Protein AF-A0A2N1R8Q4-F1 (afdb_monomer_lite)

Structure (mmCIF, N/CA/C/O backbone):
data_AF-A0A2N1R8Q4-F1
#
_entry.id   AF-A0A2N1R8Q4-F1
#
loop_
_atom_site.group_PDB
_atom_site.id
_atom_site.type_symbol
_atom_site.label_atom_id
_atom_site.label_alt_id
_atom_site.label_comp_id
_atom_site.label_asym_id
_atom_site.label_entity_id
_atom_site.label_seq_id
_atom_site.pdbx_PDB_ins_code
_atom_site.Cartn_x
_atom_site.Cartn_y
_atom_site.Cartn_z
_atom_site.occupancy
_atom_site.B_iso_or_equiv
_atom_site.auth_seq_id
_atom_site.auth_comp_id
_atom_site.auth_asym_id
_atom_site.auth_atom_id
_atom_site.pdbx_PDB_model_num
ATOM 1 N N . MET A 1 1 ? -35.948 4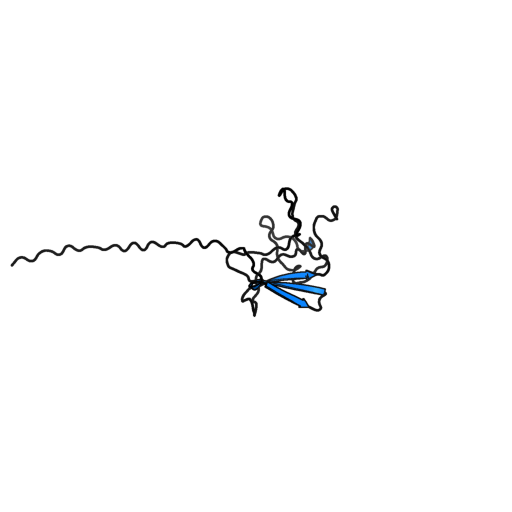3.771 65.733 1.00 44.59 1 MET A N 1
ATOM 2 C CA . MET A 1 1 ? -35.828 42.876 64.559 1.00 44.59 1 MET A CA 1
ATOM 3 C C . MET A 1 1 ? -35.001 43.575 63.488 1.00 44.59 1 MET A C 1
ATOM 5 O O . MET A 1 1 ? -35.420 44.617 63.006 1.00 44.59 1 MET A O 1
ATOM 9 N N . LYS A 1 2 ? -33.808 43.059 63.169 1.00 44.28 2 LYS A N 1
ATOM 10 C CA . LYS A 1 2 ? -32.929 43.550 62.093 1.00 44.28 2 LYS A CA 1
ATOM 11 C C . LYS A 1 2 ? -32.343 42.304 61.420 1.00 44.28 2 LYS A C 1
ATOM 13 O O . LYS A 1 2 ? -31.588 41.579 62.058 1.00 44.28 2 LYS A O 1
ATOM 18 N N . ALA A 1 3 ? -32.789 41.998 60.205 1.00 50.50 3 ALA A N 1
ATOM 19 C CA . ALA A 1 3 ? -32.320 40.841 59.443 1.00 50.50 3 ALA A CA 1
ATOM 20 C C . ALA A 1 3 ? -30.918 41.118 58.862 1.00 50.50 3 ALA A C 1
ATOM 22 O O . ALA A 1 3 ? -30.664 42.255 58.446 1.00 50.50 3 ALA A O 1
ATOM 23 N N . PRO A 1 4 ? -30.004 40.132 58.813 1.00 56.91 4 PRO A N 1
ATOM 24 C CA . PRO A 1 4 ? -28.724 40.307 58.145 1.00 56.91 4 PRO A CA 1
ATOM 25 C C . PRO A 1 4 ? -28.920 40.241 56.625 1.00 56.91 4 PRO A C 1
ATOM 27 O O . PRO A 1 4 ? -29.651 39.399 56.105 1.00 56.91 4 PRO A O 1
ATOM 30 N N . ARG A 1 5 ? -28.267 41.161 55.911 1.00 53.28 5 ARG A N 1
ATOM 31 C CA . ARG A 1 5 ? -28.190 41.156 54.448 1.00 53.28 5 ARG A CA 1
ATOM 32 C C . ARG A 1 5 ? -27.352 39.949 54.026 1.00 53.28 5 ARG A C 1
ATOM 34 O O . ARG A 1 5 ? -26.190 39.849 54.410 1.00 53.28 5 ARG A O 1
ATOM 41 N N . GLY A 1 6 ? -27.978 39.030 53.293 1.00 46.84 6 GLY A N 1
ATOM 42 C CA . GLY A 1 6 ? -27.343 37.831 52.761 1.00 46.84 6 GLY A CA 1
ATOM 43 C C . GLY A 1 6 ? -26.179 38.192 51.845 1.00 46.84 6 GLY A C 1
ATOM 44 O O . GLY A 1 6 ? -26.326 38.998 50.930 1.00 46.84 6 GLY A O 1
ATOM 45 N N . SER A 1 7 ? -25.021 37.607 52.133 1.00 51.50 7 SER A N 1
ATOM 46 C CA . SER A 1 7 ? -23.846 37.648 51.273 1.00 51.50 7 SER A CA 1
ATOM 47 C C . SER A 1 7 ? -24.084 36.686 50.110 1.00 51.50 7 SER A C 1
ATOM 49 O O . SER A 1 7 ? -24.149 35.472 50.311 1.00 51.50 7 SER A O 1
ATOM 51 N N . THR A 1 8 ? -24.288 37.215 48.907 1.00 50.53 8 THR A N 1
ATOM 52 C CA . THR A 1 8 ? -24.435 36.407 47.694 1.00 50.53 8 THR A CA 1
ATOM 53 C C . THR A 1 8 ? -23.060 35.867 47.306 1.00 50.53 8 THR A C 1
ATOM 55 O O . THR A 1 8 ? -22.250 36.574 46.713 1.00 50.53 8 THR A O 1
ATOM 58 N N . ILE A 1 9 ? -22.772 34.618 47.669 1.00 54.50 9 ILE A N 1
ATOM 59 C CA . ILE A 1 9 ? -21.589 33.898 47.188 1.00 54.50 9 ILE A CA 1
ATOM 60 C C . ILE A 1 9 ? -21.858 33.500 45.733 1.00 54.50 9 ILE A C 1
ATOM 62 O O . ILE A 1 9 ? -22.711 32.658 45.461 1.00 54.50 9 ILE A O 1
ATOM 66 N N . VAL A 1 10 ? -21.144 34.119 44.792 1.00 51.62 10 VAL A N 1
ATOM 67 C CA . VAL A 1 10 ? -21.104 33.687 43.389 1.00 51.62 10 VAL A CA 1
ATOM 68 C C . VAL A 1 10 ? -20.089 32.550 43.290 1.00 51.62 10 VAL A C 1
ATOM 70 O O . VAL A 1 10 ? -18.885 32.776 43.378 1.00 51.62 10 VAL A O 1
ATOM 73 N N . LEU A 1 11 ? -20.575 31.317 43.142 1.00 48.19 11 LEU A N 1
ATOM 74 C CA . LEU A 1 11 ? -19.737 30.151 42.875 1.00 48.19 11 LEU A CA 1
ATOM 75 C C . LEU A 1 11 ? -19.469 30.081 41.365 1.00 48.19 11 LEU A C 1
ATOM 77 O O . LEU A 1 11 ? -20.325 29.657 40.592 1.00 48.19 11 LEU A O 1
ATOM 81 N N . ALA A 1 12 ? -18.292 30.534 40.936 1.00 55.44 12 ALA A N 1
ATOM 82 C CA . ALA A 1 12 ? -17.835 30.364 39.562 1.00 55.44 12 ALA A CA 1
ATOM 83 C C . ALA A 1 12 ? -17.326 28.923 39.372 1.00 55.44 12 ALA A C 1
ATOM 85 O O . ALA A 1 12 ? -16.267 28.560 39.883 1.00 55.44 12 ALA A O 1
ATOM 86 N N . LEU A 1 13 ? -18.086 28.093 38.653 1.00 54.81 13 LEU A N 1
ATOM 87 C CA . LEU A 1 13 ? -17.626 26.784 38.186 1.00 54.81 13 LEU A CA 1
ATOM 88 C C . LEU A 1 13 ? -16.642 26.985 37.022 1.00 54.81 13 LEU A C 1
ATOM 90 O O . LEU A 1 13 ? -17.049 27.218 35.886 1.00 54.81 13 LEU A O 1
ATOM 94 N N . LEU A 1 14 ? -15.342 26.884 37.306 1.00 55.75 14 LEU A N 1
ATOM 95 C CA . LEU A 1 14 ? -14.328 26.646 36.279 1.00 55.75 14 LEU A CA 1
ATOM 96 C C . LEU A 1 14 ? -14.451 25.193 35.804 1.00 55.75 14 LEU A C 1
ATOM 98 O O . LEU A 1 14 ? -14.015 24.266 36.484 1.00 55.75 14 LEU A O 1
ATOM 102 N N . VAL A 1 15 ? -15.050 24.990 34.631 1.00 60.19 15 VAL A N 1
ATOM 103 C CA . VAL A 1 15 ? -14.966 23.716 33.911 1.00 60.19 15 VAL A CA 1
ATOM 104 C C . VAL A 1 15 ? -13.643 23.713 33.152 1.00 60.19 15 VAL A C 1
ATOM 106 O O . VAL A 1 15 ? -13.523 24.289 32.073 1.00 60.19 15 VAL A O 1
ATOM 109 N N . SER A 1 16 ? -12.625 23.093 33.740 1.00 62.62 16 SER A N 1
ATOM 110 C CA . SER A 1 16 ? -11.360 22.817 33.062 1.00 62.62 16 SER A CA 1
ATOM 111 C C . SER A 1 16 ? -11.596 21.719 32.023 1.00 62.62 16 SER A C 1
ATOM 113 O O . SER A 1 16 ? -11.703 20.544 32.373 1.00 62.62 16 SER A O 1
ATOM 115 N N . ALA A 1 17 ? -11.702 22.086 30.746 1.00 61.25 17 ALA A N 1
ATOM 116 C CA . ALA A 1 17 ? -11.683 21.120 29.654 1.00 61.25 17 ALA A CA 1
ATOM 117 C C . ALA A 1 17 ? -10.269 20.530 29.551 1.00 61.25 17 ALA A C 1
ATOM 119 O O . ALA A 1 17 ? -9.371 21.122 28.955 1.00 61.25 17 ALA A O 1
ATOM 120 N N . VAL A 1 18 ? -10.055 19.377 30.183 1.00 63.72 18 VAL A N 1
ATOM 121 C CA . VAL A 1 18 ? -8.838 18.590 29.986 1.00 63.72 18 VAL A CA 1
ATOM 122 C C . VAL A 1 18 ? -8.966 17.927 28.619 1.00 63.72 18 VAL A C 1
ATOM 124 O O . VAL A 1 18 ? -9.689 16.944 28.462 1.00 63.72 18 VAL A O 1
ATOM 127 N N . ALA A 1 19 ? -8.311 18.500 27.611 1.00 60.97 19 ALA A N 1
ATOM 128 C CA . ALA A 1 19 ? -8.120 17.822 26.340 1.00 60.97 19 ALA A CA 1
ATOM 129 C C . ALA A 1 19 ? -7.186 16.633 26.591 1.00 60.97 19 ALA A C 1
ATOM 131 O O . ALA A 1 19 ? -5.999 16.805 26.869 1.00 60.97 19 ALA A O 1
ATOM 132 N N . TRP A 1 20 ? -7.738 15.423 26.549 1.00 66.31 20 TRP A N 1
ATOM 133 C CA . TRP A 1 20 ? -6.937 14.209 26.537 1.00 66.31 20 TRP A CA 1
ATOM 134 C C . TRP A 1 20 ? -6.218 14.161 25.194 1.00 66.31 20 TRP A C 1
ATOM 136 O O . TRP A 1 20 ? -6.846 13.957 24.157 1.00 66.31 20 TRP A O 1
ATOM 146 N N . VAL A 1 21 ? -4.905 14.385 25.208 1.00 59.75 21 VAL A N 1
ATOM 147 C CA . VAL A 1 21 ? -4.049 14.065 24.066 1.00 59.75 21 VAL A CA 1
ATOM 148 C C . VAL A 1 21 ? -3.971 12.546 24.020 1.00 59.75 21 VAL A C 1
ATOM 150 O O . VAL A 1 21 ? -3.165 11.927 24.712 1.00 59.75 21 VAL A O 1
ATOM 153 N N . VAL A 1 22 ? -4.887 11.936 23.274 1.00 62.03 22 VAL A N 1
ATOM 154 C CA . VAL A 1 22 ? -4.787 10.522 22.932 1.00 62.03 22 VAL A CA 1
ATOM 155 C C . VAL A 1 22 ? -3.661 10.438 21.909 1.00 62.03 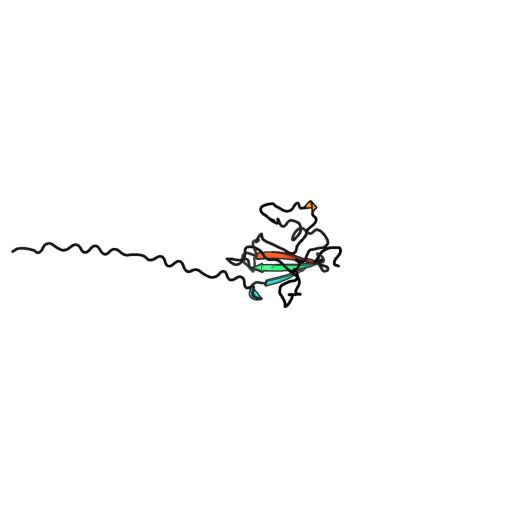22 VAL A C 1
ATOM 157 O O . VAL A 1 22 ? -3.738 11.081 20.865 1.00 62.03 22 VAL A O 1
ATOM 160 N N . ALA A 1 23 ? -2.577 9.739 22.239 1.00 63.12 23 ALA A N 1
ATOM 161 C CA . ALA A 1 23 ? -1.543 9.458 21.254 1.00 63.12 23 ALA A CA 1
ATOM 162 C C . ALA A 1 23 ? -2.170 8.628 20.127 1.00 63.12 23 ALA A C 1
ATOM 164 O O . ALA A 1 23 ? -2.864 7.649 20.412 1.00 63.12 23 ALA A O 1
ATOM 165 N N . ASP A 1 24 ? -1.946 9.034 18.877 1.00 66.94 24 ASP A N 1
ATOM 166 C CA . ASP A 1 24 ? -2.445 8.296 17.723 1.00 66.94 24 ASP A CA 1
ATOM 167 C C . ASP A 1 24 ? -1.827 6.893 17.709 1.00 66.94 24 ASP A C 1
ATOM 169 O O . ASP A 1 24 ? -0.604 6.721 17.704 1.00 66.94 24 ASP A O 1
ATOM 173 N N . ASP A 1 25 ? -2.688 5.876 17.739 1.00 80.69 25 ASP A N 1
ATOM 174 C CA . ASP A 1 25 ? -2.279 4.478 17.682 1.00 80.69 25 ASP A CA 1
ATOM 175 C C . ASP A 1 25 ? -1.924 4.104 16.237 1.00 80.69 25 ASP A C 1
ATOM 177 O O . ASP A 1 25 ? -2.744 3.580 15.478 1.00 80.69 25 ASP A O 1
ATOM 181 N N . LEU A 1 26 ? -0.678 4.405 15.862 1.00 88.75 26 LEU A N 1
ATOM 182 C CA . LEU A 1 26 ? -0.096 4.070 14.559 1.00 88.75 26 LEU A CA 1
ATOM 183 C C . LEU A 1 26 ? 0.317 2.594 14.442 1.00 88.75 26 LEU A C 1
ATOM 185 O O . LEU A 1 26 ? 0.797 2.175 13.388 1.00 88.75 26 LEU A O 1
ATOM 189 N N . ALA A 1 27 ? 0.181 1.795 15.506 1.00 91.38 27 ALA A N 1
ATOM 190 C CA . ALA A 1 27 ? 0.480 0.373 15.430 1.00 91.38 27 ALA A CA 1
ATOM 191 C C . ALA A 1 27 ? -0.629 -0.345 14.656 1.00 91.38 27 ALA A C 1
ATOM 193 O O . ALA A 1 27 ? -1.801 -0.036 14.818 1.00 91.38 27 ALA A O 1
ATOM 194 N N . VAL A 1 28 ? -0.291 -1.340 13.842 1.00 92.94 28 VAL A N 1
ATOM 195 C CA . VAL A 1 28 ? -1.283 -2.175 13.151 1.00 92.94 28 VAL A CA 1
ATOM 196 C C . VAL A 1 28 ? -1.207 -3.576 13.743 1.00 92.94 28 VAL A C 1
ATOM 198 O O . VAL A 1 28 ? -0.163 -4.225 13.666 1.00 92.94 28 VAL A O 1
ATOM 201 N N . ALA A 1 29 ? -2.286 -4.033 14.379 1.00 94.56 29 ALA A N 1
ATOM 202 C CA . ALA A 1 29 ? -2.354 -5.374 14.952 1.00 94.56 29 ALA A CA 1
ATOM 203 C C . ALA A 1 29 ? -2.852 -6.392 13.917 1.00 94.56 29 ALA A C 1
ATOM 205 O O . ALA A 1 29 ? -3.504 -6.039 12.940 1.00 94.56 29 ALA A O 1
ATOM 206 N N . ALA A 1 30 ? -2.636 -7.688 14.161 1.00 95.75 30 ALA A N 1
ATOM 207 C CA . ALA A 1 30 ? -3.158 -8.739 13.278 1.00 95.75 30 ALA A CA 1
ATOM 208 C C . ALA A 1 30 ? -4.697 -8.686 13.136 1.00 95.75 30 ALA A C 1
ATOM 210 O O . ALA A 1 30 ? -5.234 -9.009 12.084 1.00 95.75 30 ALA A O 1
ATOM 211 N N . THR A 1 31 ? -5.408 -8.231 14.172 1.00 96.81 31 THR A N 1
ATOM 212 C CA . THR A 1 31 ? -6.872 -8.037 14.176 1.00 96.81 31 THR A CA 1
ATOM 213 C C . THR A 1 31 ? -7.350 -6.835 13.355 1.00 96.81 31 THR A C 1
ATOM 215 O O . THR A 1 31 ? -8.556 -6.663 13.154 1.00 96.81 31 THR A O 1
ATOM 218 N N . ASP A 1 32 ? -6.424 -5.988 12.908 1.00 97.44 32 ASP A N 1
ATOM 219 C CA . ASP A 1 32 ? -6.691 -4.874 11.998 1.00 97.44 32 ASP A CA 1
ATOM 220 C C . ASP A 1 32 ? -6.516 -5.281 10.531 1.00 97.44 32 ASP A C 1
ATOM 222 O O . ASP A 1 32 ? -6.788 -4.474 9.646 1.00 97.44 32 ASP A O 1
ATOM 226 N N . LEU A 1 33 ? -6.073 -6.514 10.267 1.00 98.06 33 LEU A N 1
ATOM 227 C CA . LEU A 1 33 ? -5.748 -6.995 8.933 1.00 98.06 33 LEU A CA 1
ATOM 228 C C . LEU A 1 33 ? -6.761 -8.026 8.445 1.00 98.06 33 LEU A C 1
ATOM 230 O O . LEU A 1 33 ? -7.192 -8.915 9.182 1.00 98.06 33 LEU A O 1
ATOM 234 N N . ARG A 1 34 ? -7.071 -7.956 7.154 1.00 98.19 34 ARG A N 1
ATOM 235 C CA . ARG A 1 34 ? -7.745 -9.020 6.411 1.00 98.19 34 ARG A CA 1
ATOM 236 C C . ARG A 1 34 ? -7.033 -9.199 5.080 1.00 98.19 34 ARG A C 1
ATOM 238 O O . ARG A 1 34 ? -6.818 -8.233 4.360 1.00 98.19 34 ARG A O 1
ATOM 245 N N . ILE A 1 35 ? -6.651 -10.434 4.775 1.00 97.81 35 ILE A N 1
ATOM 246 C CA . ILE A 1 35 ? -5.970 -10.781 3.527 1.00 97.81 35 ILE A CA 1
ATOM 247 C C . ILE A 1 35 ? -6.865 -11.733 2.754 1.00 97.81 35 ILE A C 1
ATOM 249 O O . ILE A 1 35 ? -7.319 -12.739 3.296 1.00 97.81 35 ILE A O 1
ATOM 253 N N . GLU A 1 36 ? -7.093 -11.419 1.487 1.00 97.62 36 GLU A N 1
ATOM 254 C CA . GLU A 1 36 ? -7.842 -12.264 0.567 1.00 97.62 36 GLU A CA 1
ATOM 255 C C . GLU A 1 36 ? -6.984 -12.594 -0.641 1.00 97.62 36 GLU A C 1
ATOM 257 O O . GLU A 1 36 ? -6.420 -11.699 -1.264 1.00 97.62 36 GLU A O 1
ATOM 262 N N . GLN A 1 37 ? -6.914 -13.870 -1.000 1.00 96.50 37 GLN A N 1
ATOM 263 C CA . GLN A 1 37 ? -6.444 -14.262 -2.320 1.00 96.50 37 GLN A CA 1
ATOM 264 C C . GLN A 1 37 ? -7.637 -14.241 -3.270 1.00 96.50 37 GLN A C 1
ATOM 266 O O . GLN A 1 37 ? -8.678 -14.825 -2.962 1.00 96.50 37 GLN A O 1
ATOM 271 N N . ARG A 1 38 ? -7.488 -13.562 -4.404 1.00 93.06 38 ARG A N 1
ATOM 272 C CA . ARG A 1 38 ? -8.501 -13.519 -5.460 1.00 93.06 38 ARG A CA 1
ATOM 273 C C . ARG A 1 38 ? -7.897 -13.980 -6.783 1.00 93.06 38 ARG A C 1
ATOM 275 O O . ARG A 1 38 ? -6.684 -14.156 -6.913 1.00 93.06 38 ARG A O 1
ATOM 282 N N . ASP A 1 39 ? -8.764 -14.191 -7.763 1.00 92.50 39 ASP A N 1
ATOM 283 C CA . ASP A 1 39 ? -8.407 -14.796 -9.051 1.00 92.50 39 ASP A CA 1
ATOM 284 C C . ASP A 1 39 ? -7.721 -13.802 -10.014 1.00 92.50 39 ASP A C 1
ATOM 286 O O . ASP A 1 39 ? -7.428 -14.138 -11.160 1.00 92.50 39 ASP A O 1
ATOM 290 N N . ASP A 1 40 ? -7.439 -12.579 -9.558 1.00 93.19 40 ASP A N 1
ATOM 291 C CA . ASP A 1 40 ? -6.813 -11.487 -10.313 1.00 93.19 40 ASP A CA 1
ATOM 292 C C . ASP A 1 40 ? -5.285 -11.417 -10.149 1.00 93.19 40 ASP A C 1
ATOM 294 O O . ASP A 1 40 ? -4.634 -10.475 -10.603 1.00 93.19 40 ASP A O 1
ATOM 298 N N . GLY A 1 41 ? -4.689 -12.464 -9.574 1.00 93.25 41 GLY A N 1
ATOM 299 C CA . GLY A 1 41 ? -3.244 -12.663 -9.598 1.00 93.25 41 GLY A CA 1
ATOM 300 C C . GLY A 1 41 ? -2.490 -11.977 -8.459 1.00 93.25 41 GLY A C 1
ATOM 301 O O . GLY A 1 41 ? -1.372 -11.491 -8.658 1.00 93.25 41 GLY A O 1
ATOM 302 N N . GLY A 1 42 ? -3.071 -11.964 -7.262 1.00 96.00 42 GLY A N 1
ATOM 303 C CA . GLY A 1 42 ? -2.384 -11.489 -6.070 1.00 96.00 42 GLY A CA 1
ATOM 304 C C . GLY A 1 42 ? -3.195 -11.642 -4.791 1.00 96.00 42 GLY A C 1
ATOM 305 O O . GLY A 1 42 ? -4.118 -12.456 -4.690 1.00 96.00 42 GLY A O 1
ATOM 306 N N . TYR A 1 43 ? -2.823 -10.832 -3.805 1.00 97.94 43 TYR A N 1
ATOM 307 C CA . TYR A 1 43 ? -3.541 -1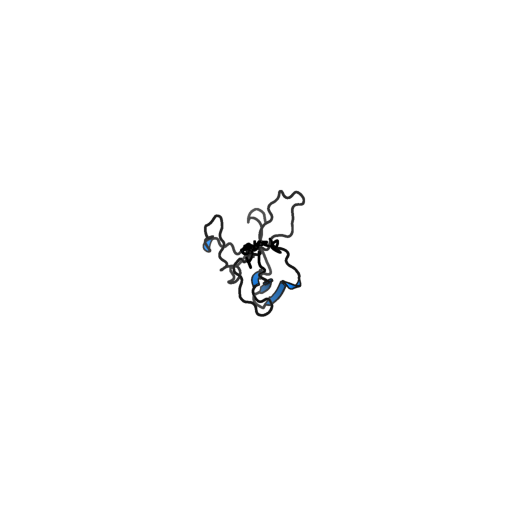0.690 -2.547 1.00 97.94 43 TYR A CA 1
ATOM 308 C C . TYR A 1 43 ? -4.140 -9.295 -2.427 1.00 97.94 43 TYR A C 1
ATOM 310 O O . TYR A 1 43 ? -3.487 -8.299 -2.725 1.00 97.94 43 TYR A O 1
ATOM 318 N N . HIS A 1 44 ? -5.350 -9.212 -1.896 1.00 98.12 44 HIS A N 1
ATOM 319 C CA . HIS A 1 44 ? -5.907 -7.969 -1.392 1.00 98.12 44 HIS A CA 1
ATOM 320 C C . HIS A 1 44 ? -5.666 -7.891 0.104 1.00 98.12 44 HIS A C 1
ATOM 322 O O . HIS A 1 44 ? -6.167 -8.716 0.871 1.00 98.12 44 HIS A O 1
ATOM 328 N N . LEU A 1 45 ? -4.891 -6.891 0.500 1.00 98.31 45 LEU A N 1
ATOM 329 C CA . LEU A 1 45 ? -4.652 -6.539 1.882 1.00 98.31 45 LEU A CA 1
ATOM 330 C C . LEU A 1 45 ? -5.601 -5.406 2.261 1.00 98.31 45 LEU A C 1
ATOM 332 O O . LEU A 1 45 ? -5.533 -4.311 1.706 1.00 98.31 45 LEU A O 1
ATOM 336 N N . PHE A 1 46 ? -6.463 -5.683 3.228 1.00 98.50 46 PHE A N 1
ATOM 337 C CA . PHE A 1 46 ? -7.307 -4.697 3.879 1.00 98.50 46 PHE A CA 1
ATOM 338 C C . PHE A 1 46 ? -6.734 -4.385 5.258 1.00 98.50 46 PHE A C 1
ATOM 340 O O . PHE A 1 46 ? -6.443 -5.302 6.033 1.00 98.50 46 PHE A O 1
ATOM 347 N N . ILE A 1 47 ? -6.573 -3.099 5.560 1.00 98.50 47 ILE A N 1
ATOM 348 C CA . ILE A 1 47 ? -6.039 -2.608 6.835 1.00 98.50 47 ILE A CA 1
ATOM 349 C C . ILE A 1 47 ? -7.068 -1.663 7.440 1.00 98.50 47 ILE A C 1
ATOM 351 O O . ILE A 1 47 ? -7.439 -0.680 6.808 1.00 98.50 47 ILE A O 1
ATOM 355 N N . ARG A 1 48 ? -7.519 -1.926 8.668 1.00 98.12 48 ARG A N 1
ATOM 356 C CA . ARG A 1 48 ? -8.490 -1.072 9.362 1.00 98.12 48 ARG A CA 1
ATOM 357 C C . ARG A 1 48 ? -7.998 0.375 9.407 1.00 98.12 48 ARG A C 1
ATOM 359 O O . ARG A 1 48 ? -6.918 0.657 9.926 1.00 98.12 48 ARG A O 1
ATOM 366 N N . ALA A 1 49 ? -8.833 1.297 8.944 1.00 96.75 49 ALA A N 1
ATOM 367 C CA . ALA A 1 49 ? -8.579 2.723 9.057 1.00 96.75 49 ALA A CA 1
ATOM 368 C C . ALA A 1 49 ? -8.888 3.187 10.487 1.00 96.75 49 ALA A C 1
ATOM 370 O O . ALA A 1 49 ? -10.045 3.377 10.872 1.00 96.75 49 ALA A O 1
ATOM 371 N N . LYS A 1 50 ? -7.839 3.319 11.302 1.00 94.75 50 LYS A N 1
ATOM 372 C CA . LYS A 1 50 ? -7.926 3.838 12.672 1.00 94.75 50 LYS A CA 1
ATOM 373 C C . LYS A 1 50 ? -7.715 5.347 12.691 1.00 94.75 50 LYS A C 1
ATOM 375 O O . LYS A 1 50 ? -7.038 5.902 11.828 1.00 94.75 50 LYS A O 1
ATOM 380 N N . SER A 1 51 ? -8.258 6.003 13.717 1.00 90.00 51 SER A N 1
ATOM 381 C CA . SER A 1 51 ? -7.947 7.411 13.985 1.00 90.00 51 SER A CA 1
ATOM 382 C C . SER A 1 51 ? -6.432 7.603 14.084 1.00 90.00 51 SER A C 1
ATOM 384 O O . SER A 1 51 ? -5.759 6.804 14.732 1.00 90.00 51 SER A O 1
ATOM 386 N N . GLY A 1 52 ? -5.914 8.639 13.426 1.00 89.31 52 GLY A N 1
ATOM 387 C CA . GLY A 1 52 ? -4.484 8.955 13.397 1.00 89.31 52 GLY A CA 1
ATOM 388 C C . GLY A 1 52 ? -3.701 8.329 12.240 1.00 89.31 52 GLY A C 1
ATOM 389 O O . GLY A 1 52 ? -2.658 8.855 11.859 1.00 89.31 52 GLY A O 1
ATOM 390 N N . ILE A 1 53 ? -4.211 7.263 11.613 1.00 93.62 53 ILE A N 1
ATOM 391 C CA . ILE A 1 53 ? -3.597 6.680 10.413 1.00 93.62 53 ILE A CA 1
ATOM 392 C C . ILE A 1 53 ? -4.222 7.337 9.182 1.00 93.62 53 ILE A C 1
ATOM 394 O O . ILE A 1 53 ? -5.368 7.065 8.840 1.00 93.62 53 ILE A O 1
ATOM 398 N N . GLY A 1 54 ? -3.467 8.216 8.520 1.00 92.94 54 GLY A N 1
ATOM 399 C CA . GLY A 1 54 ? -3.912 8.893 7.293 1.00 92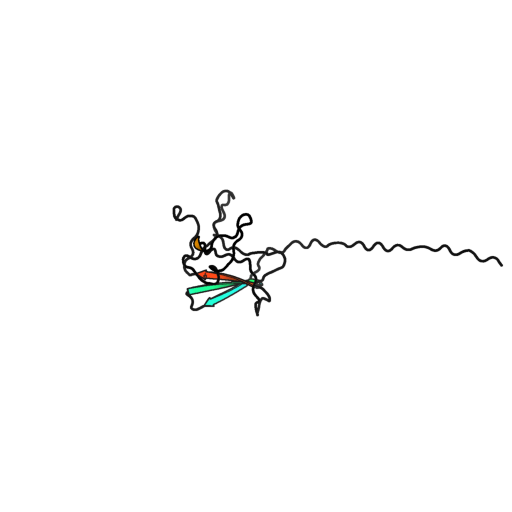.94 54 GLY A CA 1
ATOM 400 C C . GLY A 1 54 ? -3.565 8.157 5.997 1.00 92.94 54 GLY A C 1
ATOM 401 O O . GLY A 1 54 ? -4.138 8.451 4.957 1.00 92.94 54 GLY A O 1
ATOM 402 N N . SER A 1 55 ? -2.610 7.227 6.042 1.00 94.06 55 SER A N 1
ATOM 403 C CA . SER A 1 55 ? -2.222 6.403 4.895 1.00 94.06 55 SER A CA 1
ATOM 404 C C . SER A 1 55 ? -1.434 5.182 5.351 1.00 94.06 55 SER A C 1
ATOM 406 O O . SER A 1 55 ? -0.847 5.184 6.438 1.00 94.06 55 SER A O 1
ATOM 408 N N . VAL A 1 56 ? -1.390 4.166 4.500 1.00 95.56 56 VAL A N 1
ATOM 409 C CA . VAL A 1 56 ? -0.571 2.964 4.663 1.00 95.56 56 VAL A CA 1
ATOM 410 C C . VAL A 1 56 ? 0.357 2.816 3.467 1.00 95.56 56 VAL A C 1
ATOM 412 O O . VAL A 1 56 ? -0.034 3.078 2.334 1.00 95.56 56 VAL A O 1
ATOM 415 N N . LEU A 1 57 ? 1.597 2.396 3.716 1.00 94.19 57 LEU A N 1
ATOM 416 C CA . LEU A 1 57 ? 2.615 2.188 2.690 1.00 94.19 57 LEU A CA 1
ATOM 417 C C . LEU A 1 57 ? 3.332 0.867 2.947 1.00 94.19 57 LEU A C 1
ATOM 419 O O . LEU A 1 57 ? 3.862 0.654 4.039 1.00 94.19 57 LEU A O 1
ATOM 423 N N . LEU A 1 58 ? 3.391 0.004 1.935 1.00 94.38 58 LEU A N 1
ATOM 424 C CA . LEU A 1 58 ? 4.210 -1.199 1.990 1.00 94.38 58 LEU A CA 1
ATOM 425 C C . LEU A 1 58 ? 5.606 -0.874 1.463 1.00 94.38 58 LEU A C 1
ATOM 427 O O . LEU A 1 58 ? 5.789 -0.476 0.310 1.00 94.38 58 LEU A O 1
ATOM 431 N N . VAL A 1 59 ? 6.592 -1.063 2.330 1.00 90.88 59 VAL A N 1
ATOM 432 C CA . VAL A 1 59 ? 8.011 -0.854 2.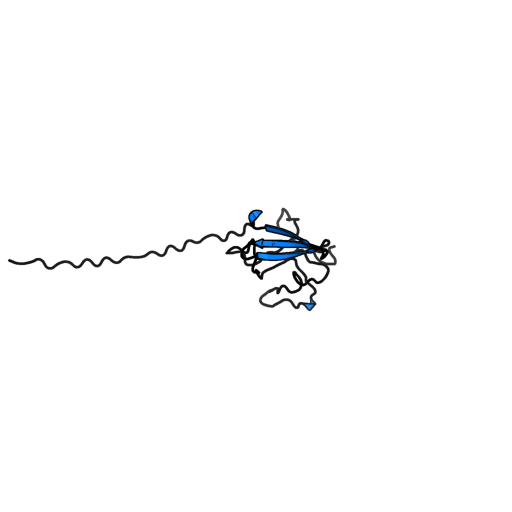044 1.00 90.88 59 VAL A CA 1
ATOM 433 C C . VAL A 1 59 ? 8.765 -2.160 2.184 1.00 90.88 59 VAL A C 1
ATOM 435 O O . VAL A 1 59 ? 8.284 -3.107 2.812 1.00 90.88 59 VAL A O 1
ATOM 438 N N . GLU A 1 60 ? 9.965 -2.199 1.623 1.00 87.12 60 GLU A N 1
ATOM 439 C CA . GLU A 1 60 ? 10.840 -3.339 1.825 1.00 87.12 60 GLU A CA 1
ATOM 440 C C . GLU A 1 60 ? 11.172 -3.598 3.302 1.00 87.12 60 GLU A C 1
ATOM 442 O O . GLU A 1 60 ? 11.249 -2.687 4.131 1.00 87.12 60 GLU A O 1
ATOM 447 N N . SER A 1 61 ? 11.392 -4.873 3.629 1.00 75.38 61 SER A N 1
ATOM 448 C CA . SER A 1 61 ? 11.734 -5.313 4.984 1.00 75.38 61 SER A CA 1
ATOM 449 C C . SER A 1 61 ? 13.178 -5.003 5.381 1.00 75.38 61 SER A C 1
ATOM 451 O O . SER A 1 61 ? 13.529 -5.142 6.555 1.00 75.38 61 SER A O 1
ATOM 453 N N . THR A 1 62 ? 14.030 -4.627 4.423 1.00 72.56 62 THR A N 1
ATOM 454 C CA . THR A 1 62 ? 15.445 -4.336 4.662 1.00 72.56 62 THR A CA 1
ATOM 455 C C . THR A 1 62 ? 15.560 -2.998 5.370 1.00 72.56 62 THR A C 1
ATOM 457 O O . THR A 1 62 ? 15.706 -1.952 4.756 1.00 72.56 62 THR A O 1
ATOM 460 N N . LYS A 1 63 ? 15.462 -3.011 6.696 1.00 67.62 63 LYS A N 1
ATOM 461 C CA . LYS A 1 63 ? 15.834 -1.851 7.496 1.00 67.62 63 LYS A CA 1
ATOM 462 C C . LYS A 1 63 ? 17.351 -1.800 7.570 1.00 67.62 63 LYS A C 1
ATOM 464 O O . LYS A 1 63 ? 17.952 -2.703 8.151 1.00 67.62 63 LYS A O 1
ATOM 469 N N . ASP A 1 64 ? 17.956 -0.745 7.035 1.00 67.56 64 ASP A N 1
ATOM 470 C CA . ASP A 1 64 ? 19.363 -0.469 7.308 1.00 67.56 64 ASP A CA 1
ATOM 471 C C . ASP A 1 64 ? 19.563 -0.321 8.829 1.00 67.56 64 ASP A C 1
ATOM 473 O O . ASP A 1 64 ? 18.963 0.576 9.436 1.00 67.56 64 ASP A O 1
ATOM 477 N N . PRO A 1 65 ? 20.383 -1.172 9.476 1.00 66.19 65 PRO A N 1
ATOM 478 C CA . PRO A 1 65 ? 20.671 -1.054 10.902 1.00 66.19 65 PRO A CA 1
ATOM 479 C C . PRO A 1 65 ? 21.276 0.305 11.278 1.00 66.19 65 PRO A C 1
ATOM 481 O O . PRO A 1 65 ? 21.120 0.737 12.420 1.00 66.19 65 PRO A O 1
ATOM 484 N N . GLY A 1 66 ? 21.945 0.977 10.332 1.00 77.31 66 GLY A N 1
ATOM 485 C CA . GLY A 1 66 ? 22.484 2.327 10.498 1.00 77.31 66 GLY A CA 1
ATOM 486 C C . GLY A 1 66 ? 21.476 3.454 10.246 1.00 77.31 66 GLY A C 1
ATOM 487 O O . GLY A 1 66 ? 21.742 4.586 10.645 1.00 77.31 66 GLY A O 1
ATOM 488 N N . GLY A 1 67 ? 20.330 3.167 9.616 1.00 67.69 67 GLY A N 1
ATOM 489 C CA . GLY A 1 67 ? 19.313 4.161 9.251 1.00 67.69 67 GLY A CA 1
ATOM 490 C C . GLY A 1 67 ? 19.763 5.176 8.192 1.00 67.69 67 GLY A C 1
ATOM 491 O O . GLY A 1 67 ? 19.248 6.290 8.168 1.00 67.69 67 GLY A O 1
ATOM 492 N N . VAL A 1 68 ? 20.748 4.817 7.369 1.00 71.12 68 VAL A N 1
ATOM 493 C CA . VAL A 1 68 ? 21.368 5.668 6.346 1.00 71.12 68 VAL A CA 1
ATOM 494 C C . VAL A 1 68 ? 20.818 5.360 4.953 1.00 71.12 68 VAL A C 1
ATOM 496 O O . VAL A 1 68 ? 20.642 6.284 4.163 1.00 71.12 68 VAL A O 1
ATOM 499 N N . ALA A 1 69 ? 20.571 4.088 4.629 1.00 70.44 69 ALA A N 1
ATOM 500 C CA . ALA A 1 69 ? 20.047 3.698 3.321 1.00 70.44 69 ALA A CA 1
ATOM 501 C C . ALA A 1 69 ? 18.536 3.953 3.192 1.00 70.44 69 ALA A C 1
ATOM 503 O O . ALA A 1 69 ? 17.778 3.819 4.155 1.00 70.44 69 ALA A O 1
ATOM 504 N N . ASP A 1 70 ? 18.109 4.286 1.973 1.00 73.94 70 ASP A N 1
ATOM 505 C CA . ASP A 1 70 ? 16.702 4.492 1.641 1.00 73.94 70 ASP A CA 1
ATOM 506 C C . ASP A 1 70 ? 15.921 3.172 1.715 1.00 73.94 70 ASP A C 1
ATOM 508 O O . ASP A 1 70 ? 16.308 2.188 1.086 1.00 73.94 70 ASP A O 1
ATOM 512 N N . ASN A 1 71 ? 14.775 3.180 2.405 1.00 79.94 71 ASN A N 1
ATOM 513 C CA . ASN A 1 71 ? 13.779 2.114 2.298 1.00 79.94 71 ASN A CA 1
ATOM 514 C C . ASN A 1 71 ? 12.805 2.452 1.171 1.00 79.94 71 ASN A C 1
ATOM 516 O O . ASN A 1 71 ? 12.099 3.465 1.221 1.00 79.94 71 ASN A O 1
ATOM 520 N N . TYR A 1 72 ? 12.724 1.581 0.171 1.00 85.81 72 TYR A N 1
ATOM 521 C CA . TYR A 1 72 ? 11.856 1.813 -0.976 1.00 85.81 72 TYR A CA 1
ATOM 522 C C . TYR A 1 72 ? 10.454 1.245 -0.764 1.00 85.81 72 TYR A C 1
ATOM 524 O O . TYR A 1 72 ? 10.270 0.120 -0.297 1.00 85.81 72 TYR A O 1
ATOM 532 N N . ALA A 1 73 ? 9.455 2.016 -1.192 1.00 89.62 73 ALA A N 1
ATOM 533 C CA . ALA A 1 73 ? 8.099 1.522 -1.371 1.00 89.62 73 ALA A CA 1
ATOM 534 C C . ALA A 1 73 ? 8.052 0.435 -2.451 1.00 89.62 73 ALA A C 1
ATOM 536 O O . ALA A 1 73 ? 8.669 0.575 -3.516 1.00 89.62 73 ALA A O 1
ATOM 537 N N . TYR A 1 74 ? 7.260 -0.605 -2.207 1.00 94.31 74 TYR A N 1
ATOM 538 C CA . TYR A 1 74 ? 6.907 -1.559 -3.247 1.00 94.31 74 TYR A CA 1
ATOM 539 C C . TYR A 1 74 ? 5.966 -0.917 -4.270 1.00 94.31 74 TYR A C 1
ATOM 541 O O . TYR A 1 74 ? 5.159 -0.046 -3.945 1.00 94.31 74 TYR A O 1
ATOM 549 N N . ARG A 1 75 ? 6.041 -1.380 -5.518 1.00 94.00 75 ARG A N 1
ATOM 550 C CA . ARG A 1 75 ? 5.130 -1.017 -6.612 1.00 94.00 75 ARG A CA 1
ATOM 551 C C . ARG A 1 75 ? 4.719 -2.246 -7.411 1.00 94.00 75 ARG A C 1
ATOM 553 O O . ARG A 1 75 ? 5.513 -3.171 -7.583 1.00 94.00 75 ARG A O 1
ATOM 560 N N . ALA A 1 76 ? 3.502 -2.222 -7.940 1.00 95.50 76 ALA A N 1
ATOM 561 C CA . ALA A 1 76 ? 3.094 -3.148 -8.983 1.00 95.50 76 ALA A CA 1
ATOM 562 C C . ALA A 1 76 ? 3.856 -2.830 -10.280 1.00 95.50 76 ALA A C 1
ATOM 564 O O . ALA A 1 76 ? 4.154 -1.669 -10.564 1.00 95.50 76 ALA A O 1
ATOM 565 N N . GLU A 1 77 ? 4.179 -3.859 -11.063 1.00 92.94 77 GLU A N 1
ATOM 566 C CA . GLU A 1 77 ? 4.817 -3.695 -12.380 1.00 92.94 77 GLU A CA 1
ATOM 567 C C . GLU A 1 77 ? 3.822 -3.441 -13.510 1.00 92.94 77 GLU A C 1
ATOM 569 O O . GLU A 1 77 ? 4.233 -3.085 -14.611 1.00 92.94 77 GLU A O 1
ATOM 574 N N . LEU A 1 78 ? 2.530 -3.639 -13.243 1.00 93.81 78 LEU A N 1
ATOM 575 C CA . LEU A 1 78 ? 1.425 -3.429 -14.169 1.00 93.81 78 LEU A CA 1
ATOM 576 C C . LEU A 1 78 ? 0.326 -2.626 -13.471 1.00 93.81 78 LEU A C 1
ATOM 578 O O . LEU A 1 78 ? 0.104 -2.774 -12.262 1.00 93.81 78 LEU A O 1
ATOM 582 N N . TRP A 1 79 ? -0.369 -1.790 -14.243 1.00 94.88 79 TRP A N 1
ATOM 583 C CA . TRP A 1 79 ? -1.523 -1.054 -13.742 1.00 94.88 79 TRP A CA 1
ATOM 584 C C . TRP A 1 79 ? -2.609 -2.033 -13.286 1.00 94.88 79 TRP A C 1
ATOM 586 O O . TRP A 1 79 ? -2.893 -3.028 -13.951 1.00 94.88 79 TRP A O 1
ATOM 596 N N . ASN A 1 80 ? -3.226 -1.711 -12.156 1.00 95.19 80 ASN A N 1
ATOM 597 C CA . ASN A 1 80 ? -4.438 -2.332 -11.642 1.00 95.19 80 ASN A CA 1
ATOM 598 C C . ASN A 1 80 ? -5.279 -1.228 -10.984 1.00 95.19 80 ASN A C 1
ATOM 600 O O . ASN A 1 80 ? -4.689 -0.252 -10.521 1.00 95.19 80 ASN A O 1
ATOM 604 N N . PRO A 1 81 ? -6.611 -1.355 -10.912 1.00 94.75 81 PRO A N 1
ATOM 605 C CA . PRO A 1 81 ? -7.459 -0.277 -10.405 1.00 94.75 81 PRO A CA 1
ATOM 606 C C . PRO A 1 81 ? -7.175 0.079 -8.937 1.00 94.75 81 PRO A C 1
ATOM 608 O O . PRO A 1 81 ? -7.211 1.250 -8.590 1.00 94.75 81 PRO A O 1
ATOM 611 N N . VAL A 1 82 ? -6.807 -0.895 -8.094 1.00 96.25 82 VAL A N 1
ATOM 612 C CA . VAL A 1 82 ? -6.572 -0.669 -6.653 1.00 96.25 82 VAL A CA 1
ATOM 613 C C . VAL A 1 82 ? -5.370 0.253 -6.427 1.00 96.25 82 VAL A C 1
ATOM 615 O O . VAL A 1 82 ? -5.492 1.321 -5.845 1.00 96.25 82 VAL A O 1
ATOM 618 N N . ASN A 1 83 ? -4.195 -0.109 -6.947 1.00 95.88 83 ASN A N 1
ATOM 619 C CA . ASN A 1 83 ? -2.992 0.703 -6.746 1.00 95.88 83 ASN A CA 1
ATOM 620 C C . ASN A 1 83 ? -2.882 1.831 -7.783 1.00 95.88 83 ASN A C 1
ATOM 622 O O . ASN A 1 83 ? -2.212 2.837 -7.563 1.00 95.88 83 ASN A O 1
ATOM 626 N N . GLY A 1 84 ? -3.428 1.630 -8.977 1.00 94.06 84 GLY A N 1
ATOM 627 C CA . GLY A 1 84 ? -3.225 2.507 -10.123 1.00 94.06 84 GLY A CA 1
ATOM 628 C C . GLY A 1 84 ? -4.018 3.800 -10.044 1.00 94.06 84 GLY A C 1
ATOM 629 O O . GLY A 1 84 ? -3.502 4.839 -10.459 1.00 94.06 84 GLY A O 1
ATOM 630 N N . ASP A 1 85 ? -5.219 3.735 -9.476 1.00 94.44 85 ASP A N 1
ATOM 631 C CA . ASP A 1 85 ? -6.126 4.879 -9.388 1.00 94.44 85 ASP A CA 1
ATOM 632 C C . ASP A 1 85 ? -5.938 5.676 -8.087 1.00 94.44 85 ASP A C 1
ATOM 634 O O . ASP A 1 85 ? -6.468 6.784 -7.956 1.00 94.44 85 ASP A O 1
ATOM 638 N N . GLU A 1 86 ? -5.115 5.162 -7.163 1.00 94.25 86 GLU A N 1
ATOM 639 C CA . GLU A 1 86 ? -4.791 5.842 -5.914 1.00 94.25 86 GLU A CA 1
ATOM 640 C C . GLU A 1 86 ? -4.034 7.155 -6.162 1.00 94.25 86 GLU A C 1
ATOM 642 O O . GLU A 1 86 ? -2.955 7.211 -6.778 1.00 94.25 86 GLU A O 1
ATOM 647 N N . LYS A 1 87 ? -4.605 8.246 -5.646 1.00 91.50 87 LYS A N 1
ATOM 648 C CA . LYS A 1 87 ? -4.088 9.601 -5.848 1.00 91.50 87 LYS A CA 1
ATOM 649 C C . LYS A 1 87 ? -3.003 9.900 -4.833 1.00 91.50 87 LYS A C 1
ATOM 651 O O . LYS A 1 87 ? -3.220 9.861 -3.633 1.00 91.50 87 LYS A O 1
ATOM 656 N N . ARG A 1 88 ? -1.834 10.308 -5.323 1.00 88.31 88 ARG A N 1
ATOM 657 C CA . ARG A 1 88 ? -0.660 10.537 -4.474 1.00 88.31 88 ARG A CA 1
ATOM 658 C C . ARG A 1 88 ? -0.272 11.998 -4.483 1.00 88.31 88 ARG A C 1
ATOM 660 O O . ARG A 1 88 ? -0.016 12.552 -5.551 1.00 88.31 88 ARG A O 1
ATOM 667 N N . LEU A 1 89 ? -0.207 12.601 -3.301 1.00 87.75 89 LEU A N 1
ATOM 668 C CA . LEU A 1 89 ? 0.264 13.966 -3.120 1.00 87.75 89 LEU A CA 1
ATOM 669 C C . LEU A 1 89 ? 1.757 13.951 -2.787 1.00 87.75 89 LEU A C 1
ATOM 671 O O . LEU A 1 89 ? 2.167 13.408 -1.765 1.00 87.75 89 LEU A O 1
ATOM 675 N N . LEU A 1 90 ? 2.568 14.574 -3.636 1.00 83.56 90 LEU A N 1
ATOM 676 C CA . LEU A 1 90 ? 3.993 14.771 -3.413 1.00 83.56 90 LEU A CA 1
ATOM 677 C C . LEU A 1 90 ? 4.284 16.269 -3.455 1.00 83.56 90 LEU A C 1
ATOM 679 O O . LEU A 1 90 ? 4.048 16.927 -4.465 1.00 83.56 90 LEU A O 1
ATOM 683 N N . ASN A 1 91 ? 4.775 16.823 -2.344 1.00 88.38 91 ASN A N 1
ATOM 684 C CA . ASN A 1 91 ? 5.090 18.253 -2.215 1.00 88.38 91 ASN A CA 1
ATOM 685 C C . ASN A 1 91 ? 3.915 19.183 -2.586 1.00 88.38 91 ASN A C 1
ATOM 687 O O . ASN A 1 91 ? 4.100 20.211 -3.232 1.00 88.38 91 ASN A O 1
ATOM 691 N N . GLY A 1 92 ? 2.693 18.812 -2.191 1.00 91.94 92 GLY A N 1
ATOM 692 C CA . GLY A 1 92 ? 1.486 19.607 -2.445 1.00 91.94 92 GLY A CA 1
ATOM 693 C C . GLY A 1 92 ? 0.916 19.492 -3.863 1.00 91.94 92 GLY A C 1
ATOM 694 O O . GLY A 1 92 ? -0.095 20.129 -4.148 1.00 91.94 92 GLY A O 1
ATOM 695 N N . ALA A 1 93 ? 1.507 18.669 -4.733 1.00 93.19 93 ALA A N 1
ATOM 696 C CA . ALA A 1 93 ? 0.998 18.394 -6.073 1.00 93.19 93 ALA A CA 1
ATOM 697 C C . ALA A 1 93 ? 0.660 16.909 -6.240 1.00 93.19 93 ALA A C 1
ATOM 699 O O . ALA A 1 93 ? 1.361 16.039 -5.722 1.00 93.19 93 ALA A O 1
ATOM 700 N N . PHE A 1 94 ? -0.415 16.605 -6.968 1.00 92.44 94 PHE A N 1
ATOM 701 C CA . PHE A 1 94 ? -0.711 15.221 -7.322 1.00 92.44 94 PHE A CA 1
ATOM 702 C C . PHE A 1 94 ? 0.294 14.715 -8.358 1.00 92.44 94 PHE A C 1
ATOM 704 O O . PHE A 1 94 ? 0.607 15.416 -9.322 1.00 92.44 94 PHE A O 1
ATOM 711 N N . ILE A 1 95 ? 0.781 13.492 -8.165 1.00 90.00 95 ILE A N 1
ATOM 712 C CA . ILE A 1 95 ? 1.617 12.807 -9.151 1.00 90.00 95 ILE A CA 1
ATOM 713 C C . ILE A 1 95 ? 0.771 12.520 -10.398 1.00 90.00 95 ILE A C 1
ATOM 715 O O . ILE A 1 95 ? -0.349 12.021 -10.295 1.00 90.00 95 ILE A O 1
ATOM 719 N N . ASP A 1 96 ? 1.314 12.826 -11.579 1.00 90.38 96 ASP A N 1
ATOM 720 C CA . ASP A 1 96 ? 0.673 12.514 -12.860 1.00 90.38 96 ASP A CA 1
ATOM 721 C C . ASP A 1 96 ? 0.547 10.985 -13.024 1.00 90.38 96 ASP A C 1
ATOM 723 O O . ASP A 1 96 ? 1.571 10.294 -12.988 1.00 90.38 96 ASP A O 1
ATOM 727 N N . PRO A 1 97 ? -0.661 10.432 -13.252 1.00 86.44 97 PRO A N 1
ATOM 728 C CA . PRO A 1 97 ? -0.850 8.997 -13.480 1.00 86.44 97 PRO A CA 1
ATOM 729 C C . PRO A 1 97 ? 0.004 8.433 -14.627 1.00 86.44 97 PRO A C 1
ATOM 731 O O . PRO A 1 97 ? 0.380 7.260 -14.607 1.00 86.44 97 PRO A O 1
ATOM 734 N N . ARG A 1 98 ? 0.383 9.270 -15.608 1.00 87.75 98 ARG A N 1
ATOM 735 C CA . ARG A 1 98 ? 1.276 8.894 -16.719 1.00 87.75 98 ARG A CA 1
ATOM 736 C C . ARG A 1 98 ? 2.698 8.553 -16.273 1.00 87.75 98 ARG A C 1
ATOM 738 O O . ARG A 1 98 ? 3.439 7.969 -17.058 1.00 87.75 98 ARG A O 1
ATOM 745 N N . ALA A 1 99 ? 3.080 8.875 -15.036 1.00 86.56 99 ALA A N 1
ATOM 746 C CA . ALA A 1 99 ? 4.353 8.453 -14.459 1.00 86.56 99 ALA A CA 1
ATOM 747 C C . ALA A 1 99 ? 4.439 6.929 -14.247 1.00 86.56 99 ALA A C 1
ATOM 749 O O . ALA A 1 99 ? 5.536 6.415 -14.042 1.00 86.56 99 ALA A O 1
ATOM 750 N N . GLY A 1 100 ? 3.310 6.201 -14.283 1.00 86.94 100 GLY A N 1
ATOM 751 C CA . GLY A 1 100 ? 3.296 4.737 -14.159 1.00 86.94 100 GLY A CA 1
ATOM 752 C C . GLY A 1 100 ? 3.779 4.236 -12.794 1.00 86.94 100 GLY A C 1
ATOM 753 O O . GLY A 1 100 ? 4.329 3.142 -12.685 1.00 86.94 100 GLY A O 1
ATOM 754 N N . LEU A 1 101 ? 3.626 5.056 -11.751 1.00 87.69 101 LEU A N 1
ATOM 755 C CA . LEU A 1 101 ? 4.055 4.736 -10.391 1.00 87.69 101 LEU A CA 1
ATOM 756 C C . LEU A 1 101 ? 2.901 4.095 -9.616 1.00 87.69 101 LEU A C 1
ATOM 758 O O . LEU A 1 101 ? 2.128 4.781 -8.954 1.00 87.69 101 LEU A O 1
ATOM 762 N N . TRP A 1 102 ? 2.791 2.770 -9.687 1.00 93.94 102 TRP A N 1
ATOM 763 C CA . TRP A 1 102 ? 1.734 2.000 -9.017 1.00 93.94 102 TRP A CA 1
ATOM 764 C C . TRP A 1 102 ? 2.191 1.480 -7.652 1.00 93.94 102 TRP A C 1
ATOM 766 O O . TRP A 1 102 ? 2.214 0.273 -7.404 1.00 93.94 102 TRP A O 1
ATOM 776 N N . SER A 1 103 ? 2.621 2.399 -6.783 1.00 93.44 103 SER A N 1
ATOM 777 C CA . SER A 1 103 ? 3.071 2.080 -5.424 1.00 93.44 103 SER A CA 1
ATOM 778 C C . SER A 1 103 ? 1.974 1.378 -4.625 1.00 93.44 103 SER A C 1
ATOM 780 O O . SER A 1 103 ? 0.808 1.758 -4.732 1.00 93.44 103 SER A O 1
ATOM 782 N N . LEU A 1 104 ? 2.364 0.413 -3.795 1.00 96.56 104 LEU A N 1
ATOM 783 C CA . LEU A 1 104 ? 1.507 -0.260 -2.818 1.00 96.56 104 LEU A CA 1
ATOM 784 C C . LEU A 1 104 ? 1.312 0.675 -1.616 1.00 96.56 104 LEU A C 1
ATOM 786 O O . LEU A 1 104 ? 1.923 0.519 -0.558 1.00 96.56 104 LEU A O 1
ATOM 790 N N . ILE A 1 105 ? 0.514 1.708 -1.848 1.00 95.12 105 ILE A N 1
ATOM 791 C CA . ILE A 1 105 ? 0.136 2.752 -0.905 1.00 95.12 105 ILE A CA 1
ATOM 792 C C . ILE A 1 105 ? -1.369 2.938 -1.013 1.00 95.12 105 ILE A C 1
ATOM 794 O O . ILE A 1 105 ? -1.909 2.794 -2.108 1.00 95.12 105 ILE A O 1
ATOM 798 N N . ASP A 1 106 ? -2.002 3.295 0.093 1.00 96.56 106 ASP A N 1
ATOM 799 C CA . ASP A 1 106 ? -3.374 3.774 0.083 1.00 96.56 106 ASP A CA 1
ATOM 800 C C . ASP A 1 106 ? -3.581 4.827 1.180 1.00 96.56 106 ASP A C 1
ATOM 802 O O . ASP A 1 106 ? -3.136 4.672 2.320 1.00 96.56 106 ASP A O 1
ATOM 806 N N . SER A 1 107 ? -4.210 5.934 0.810 1.00 94.75 107 SER A N 1
ATOM 807 C CA . SER A 1 107 ? -4.584 7.068 1.651 1.00 94.75 107 SER A CA 1
ATOM 808 C C . SER A 1 107 ? -6.085 7.363 1.593 1.00 94.75 107 SER A C 1
ATOM 810 O O . SER A 1 107 ? -6.545 8.333 2.200 1.00 94.75 107 SER A O 1
ATOM 812 N N . THR A 1 108 ? -6.856 6.509 0.914 1.00 95.69 108 THR A N 1
ATOM 813 C CA . THR A 1 108 ? -8.288 6.678 0.677 1.00 95.69 108 THR A CA 1
ATOM 814 C C . THR A 1 108 ? -9.072 5.515 1.299 1.00 95.69 108 THR A C 1
ATOM 816 O O . THR A 1 108 ? -9.407 4.561 0.606 1.00 95.69 108 THR A O 1
ATOM 819 N N . PRO A 1 109 ? -9.428 5.574 2.599 1.00 96.25 109 PRO A N 1
ATOM 820 C CA . PRO A 1 109 ? -10.217 4.519 3.221 1.00 96.25 109 PRO A CA 1
ATOM 821 C C . PRO A 1 109 ? -11.567 4.303 2.535 1.00 96.25 109 PRO A C 1
ATOM 823 O O . PRO A 1 109 ? -12.312 5.253 2.272 1.00 96.25 109 PRO A O 1
ATOM 826 N N . GLU A 1 110 ? -11.922 3.040 2.355 1.00 97.06 110 GLU A N 1
ATOM 827 C CA . GLU A 1 110 ? -13.201 2.597 1.820 1.00 97.06 110 GLU A CA 1
ATOM 828 C C . GLU A 1 110 ? -14.057 1.946 2.912 1.00 97.06 110 GLU A C 1
ATOM 830 O O . GLU A 1 110 ? -13.559 1.456 3.930 1.00 97.06 110 GLU A O 1
ATOM 835 N N . ALA A 1 111 ? -15.377 1.931 2.712 1.00 98.06 111 ALA A N 1
ATOM 836 C CA . ALA A 1 111 ? -16.279 1.232 3.619 1.00 98.06 111 ALA A CA 1
ATOM 837 C C . ALA A 1 111 ? -16.035 -0.283 3.554 1.00 98.06 111 ALA A C 1
ATOM 839 O O . ALA A 1 111 ? -16.017 -0.874 2.477 1.00 98.06 111 ALA A O 1
ATOM 840 N N . ASP A 1 112 ? -15.916 -0.918 4.717 1.00 98.12 112 ASP A N 1
ATOM 841 C CA . ASP A 1 112 ? -15.577 -2.333 4.832 1.00 98.12 112 ASP A CA 1
ATOM 842 C C . ASP A 1 112 ? -16.567 -3.062 5.744 1.00 98.12 112 ASP A C 1
ATOM 844 O O . ASP A 1 112 ? -16.834 -2.630 6.865 1.00 98.12 112 ASP A O 1
ATOM 848 N N . ALA A 1 113 ? -17.102 -4.198 5.293 1.00 96.69 113 ALA A N 1
ATOM 849 C CA . ALA A 1 113 ? -18.121 -4.933 6.044 1.00 96.69 113 ALA A CA 1
ATOM 850 C C . ALA A 1 113 ? -17.607 -5.532 7.368 1.00 96.69 113 ALA A C 1
ATOM 852 O O . ALA A 1 113 ? -18.381 -5.681 8.313 1.00 96.69 113 ALA A O 1
ATOM 853 N N . GLN A 1 114 ? -16.322 -5.887 7.448 1.00 97.25 114 GLN A N 1
ATOM 854 C CA . GLN A 1 114 ? -15.714 -6.517 8.623 1.00 97.25 114 GLN A CA 1
ATOM 855 C C . GLN A 1 114 ? -14.932 -5.513 9.480 1.00 97.25 114 GLN A C 1
ATOM 857 O O . GLN A 1 114 ? -14.897 -5.622 10.708 1.00 97.25 114 GLN A O 1
ATOM 862 N N . LEU A 1 115 ? -14.282 -4.541 8.845 1.00 97.69 115 LEU A N 1
ATOM 863 C CA . LEU A 1 115 ? -13.395 -3.577 9.491 1.00 97.69 115 LEU A CA 1
ATOM 864 C C . LEU A 1 115 ? -14.064 -2.212 9.725 1.00 97.69 115 LEU A C 1
ATOM 866 O O . LEU A 1 115 ? -13.518 -1.388 10.461 1.00 97.69 115 LEU A O 1
ATOM 870 N N . GLY A 1 116 ? -15.258 -1.987 9.168 1.00 97.62 116 GLY A N 1
ATOM 871 C CA . GLY A 1 116 ? -15.992 -0.721 9.198 1.00 97.62 116 GLY A CA 1
ATOM 872 C C . GLY A 1 116 ? -15.475 0.255 8.143 1.00 97.62 116 GLY A C 1
ATOM 873 O O . GLY A 1 116 ? -16.208 0.644 7.237 1.00 97.62 116 GLY A O 1
ATOM 874 N N . SER A 1 117 ? -14.197 0.612 8.245 1.00 97.75 117 SER A N 1
ATOM 875 C CA . SER A 1 117 ? -13.458 1.387 7.248 1.00 97.75 117 SER A CA 1
ATOM 876 C C . SER A 1 117 ? -12.059 0.798 7.102 1.00 97.75 117 SER A C 1
ATOM 878 O O . SER A 1 117 ? -11.443 0.427 8.110 1.00 97.75 117 SER A O 1
ATOM 880 N N . ALA A 1 118 ? -11.569 0.667 5.874 1.00 98.44 118 ALA A N 1
ATOM 881 C CA . ALA A 1 118 ? -10.284 0.045 5.596 1.00 98.44 118 ALA A CA 1
ATOM 882 C C . ALA A 1 118 ? -9.557 0.714 4.434 1.00 98.44 118 ALA A C 1
ATOM 884 O O . ALA A 1 118 ? -10.171 1.117 3.454 1.00 98.44 118 ALA A O 1
ATOM 885 N N . PHE A 1 119 ? -8.235 0.761 4.541 1.00 98.38 119 PHE A N 1
ATOM 886 C CA . PHE A 1 119 ? -7.361 0.917 3.390 1.00 98.38 119 PHE A CA 1
ATOM 887 C C . PHE A 1 119 ? -7.314 -0.393 2.604 1.00 98.38 119 PHE A C 1
ATOM 889 O O . PHE A 1 119 ? -7.335 -1.474 3.207 1.00 98.38 119 PHE A O 1
ATOM 896 N N . HIS A 1 120 ? -7.203 -0.303 1.285 1.00 98.12 120 HIS A N 1
ATOM 897 C CA . HIS A 1 120 ? -7.168 -1.425 0.361 1.00 98.12 120 HIS A CA 1
ATOM 898 C C . HIS A 1 120 ? -5.926 -1.361 -0.528 1.00 98.12 120 HIS A C 1
ATOM 900 O O . HIS A 1 120 ? -5.778 -0.489 -1.374 1.00 98.12 120 HIS A O 1
ATOM 906 N N . VAL A 1 121 ? -5.029 -2.333 -0.361 1.00 98.12 121 VAL A N 1
ATOM 907 C CA . VAL A 1 121 ? -3.821 -2.465 -1.183 1.00 98.12 121 VAL A CA 1
ATOM 908 C C . VAL A 1 121 ? -3.851 -3.795 -1.920 1.00 98.12 121 VAL A C 1
ATOM 910 O O . VAL A 1 121 ? -4.077 -4.848 -1.318 1.00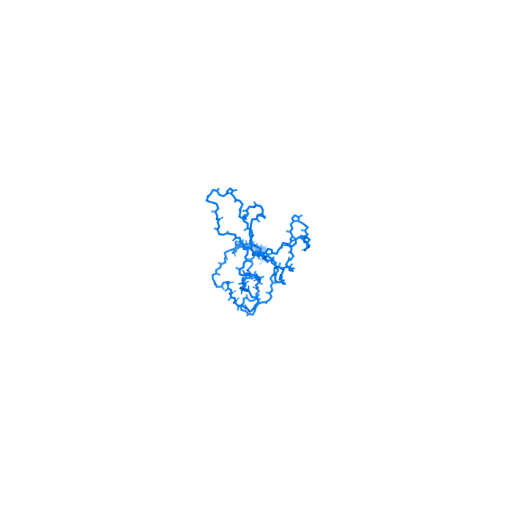 98.12 121 VAL A O 1
ATOM 913 N N . PHE A 1 122 ? -3.576 -3.770 -3.222 1.00 97.88 122 PHE A N 1
ATOM 914 C CA . PHE A 1 122 ? -3.384 -4.984 -4.008 1.00 97.88 122 PHE A CA 1
ATOM 915 C C . PHE A 1 122 ? -1.898 -5.342 -4.098 1.00 97.88 122 PHE A C 1
ATOM 917 O O . PHE A 1 122 ? -1.063 -4.536 -4.510 1.00 97.88 122 PHE A O 1
ATOM 924 N N . ILE A 1 123 ? -1.562 -6.573 -3.728 1.00 97.56 123 ILE A N 1
ATOM 925 C CA . ILE A 1 123 ? -0.205 -7.112 -3.730 1.00 97.56 123 ILE A CA 1
ATOM 926 C C . ILE A 1 123 ? -0.112 -8.158 -4.849 1.00 97.56 123 ILE A C 1
ATOM 928 O O . ILE A 1 123 ? -0.520 -9.303 -4.634 1.00 97.56 123 ILE A O 1
ATOM 932 N N . PRO A 1 124 ? 0.403 -7.802 -6.040 1.00 97.00 124 PRO A N 1
ATOM 933 C CA . PRO A 1 124 ? 0.613 -8.771 -7.114 1.00 97.00 124 PRO A CA 1
ATOM 934 C C . PRO A 1 124 ? 1.711 -9.781 -6.748 1.00 97.00 124 PRO A C 1
ATOM 936 O O . PRO A 1 124 ? 2.536 -9.529 -5.869 1.00 97.00 124 PRO A O 1
ATOM 939 N N . TRP A 1 125 ? 1.779 -10.900 -7.478 1.00 94.69 125 TRP A N 1
ATOM 940 C CA . TRP A 1 125 ? 2.830 -11.918 -7.292 1.00 94.69 125 TRP A CA 1
ATOM 941 C C . TRP A 1 125 ? 4.254 -11.376 -7.402 1.00 94.69 125 TRP A C 1
ATOM 943 O O . TRP A 1 125 ? 5.168 -11.894 -6.763 1.00 94.69 125 TRP A O 1
ATOM 953 N N . VAL A 1 126 ? 4.435 -10.356 -8.239 1.00 93.31 126 VAL A N 1
ATOM 954 C CA . VAL A 1 126 ? 5.717 -9.702 -8.478 1.00 93.31 126 VAL A CA 1
ATOM 955 C C . VAL A 1 126 ? 5.563 -8.222 -8.170 1.00 93.31 126 VAL A C 1
ATOM 957 O O . VAL A 1 126 ? 4.744 -7.527 -8.773 1.00 93.31 126 VAL A O 1
ATOM 960 N N . VAL A 1 127 ? 6.375 -7.749 -7.230 1.00 93.56 127 VAL A N 1
ATOM 961 C CA . VAL A 1 127 ? 6.499 -6.336 -6.875 1.00 93.56 127 VAL A CA 1
ATOM 962 C C . VAL A 1 127 ? 7.898 -5.855 -7.221 1.00 93.56 127 VAL A C 1
ATOM 964 O O . VAL A 1 127 ? 8.878 -6.583 -7.071 1.00 93.56 127 VAL A O 1
ATOM 967 N N . ALA A 1 128 ? 8.003 -4.603 -7.647 1.00 91.88 128 ALA A N 1
ATOM 968 C CA . ALA A 1 128 ? 9.281 -3.937 -7.822 1.00 91.88 128 ALA A CA 1
ATOM 969 C C . ALA A 1 128 ? 9.531 -2.953 -6.671 1.00 91.88 128 ALA A C 1
ATOM 971 O O . ALA A 1 128 ? 8.601 -2.436 -6.062 1.00 91.88 128 ALA A O 1
ATOM 972 N N . TYR A 1 129 ? 10.797 -2.661 -6.399 1.00 88.75 129 TYR A N 1
ATOM 973 C CA . TYR A 1 129 ? 11.246 -1.613 -5.480 1.00 88.75 129 TYR A CA 1
ATOM 974 C C . TYR A 1 129 ? 12.566 -1.029 -6.006 1.00 88.75 129 TYR A C 1
ATOM 976 O O . TYR A 1 129 ? 13.055 -1.457 -7.058 1.00 88.75 129 TYR A O 1
ATOM 984 N N . GLY A 1 130 ? 13.093 0.015 -5.366 1.00 83.62 130 GLY A N 1
ATOM 985 C CA . GLY A 1 130 ? 14.320 0.680 -5.815 1.00 83.62 130 GLY A CA 1
ATOM 986 C C . GLY A 1 130 ? 14.195 1.362 -7.180 1.00 83.62 130 GLY A C 1
ATOM 987 O O . GLY A 1 130 ? 13.108 1.466 -7.765 1.00 83.62 130 GLY A O 1
ATOM 988 N N . TYR A 1 131 ? 15.321 1.812 -7.717 1.00 75.69 131 TYR A N 1
ATOM 989 C CA . TYR A 1 131 ? 15.405 2.380 -9.059 1.00 75.69 131 TYR A CA 1
ATOM 990 C C . TYR A 1 131 ? 15.615 1.288 -10.105 1.00 75.69 131 TYR A C 1
ATOM 992 O O . TYR A 1 131 ? 16.098 0.212 -9.786 1.00 75.69 131 TYR A O 1
ATOM 1000 N N . SER A 1 132 ? 15.259 1.530 -11.370 1.00 74.50 132 SER A N 1
ATOM 1001 C CA . SER A 1 132 ? 15.451 0.530 -12.438 1.00 74.50 132 SER A CA 1
ATOM 1002 C C . SER A 1 132 ? 16.918 0.150 -12.662 1.00 74.50 132 SER A C 1
ATOM 1004 O O . SER A 1 132 ? 17.186 -0.978 -13.047 1.00 74.50 132 SER A O 1
ATOM 1006 N N . TRP A 1 133 ? 17.854 1.064 -12.396 1.00 70.88 133 TRP A N 1
ATOM 1007 C CA . TRP A 1 133 ? 19.300 0.848 -12.533 1.00 70.88 133 TRP A CA 1
ATOM 1008 C C . TRP A 1 133 ? 19.973 0.285 -11.275 1.00 70.88 133 TRP A C 1
ATOM 1010 O O . TRP A 1 133 ? 21.178 0.053 -11.288 1.00 70.88 133 TRP A O 1
ATOM 1020 N N . SER A 1 134 ? 19.227 0.124 -10.180 1.00 62.81 134 SER A N 1
ATOM 1021 C CA . SER A 1 134 ? 19.717 -0.475 -8.936 1.00 62.81 134 SER A CA 1
ATOM 1022 C C . SER A 1 134 ? 19.139 -1.873 -8.696 1.00 62.81 134 SER A C 1
ATOM 1024 O O . SER A 1 134 ? 19.265 -2.378 -7.583 1.00 62.81 134 SER A O 1
ATOM 1026 N N . ARG A 1 135 ? 18.445 -2.444 -9.690 1.00 56.84 135 ARG A N 1
ATOM 1027 C CA . ARG A 1 135 ? 17.909 -3.811 -9.647 1.00 56.84 135 ARG A CA 1
ATOM 1028 C C . ARG A 1 135 ? 18.895 -4.783 -10.272 1.00 56.84 135 ARG A C 1
ATOM 1030 O O . ARG A 1 135 ? 19.559 -4.373 -11.250 1.00 56.84 135 ARG A O 1
#

Sequence (135 aa):
MKAPRGSTIVLALLVSAVAWVVADDLAVAATDLRIEQRDDGGYHLFIRAKSGIGSVLLVESTKDPGGVADNYAYRAELWNPVNGDEKRLLNGAFIDPRAGLWSLIDSTPEADAQLGSAFHVFIPWVVAYGYSWSR

Radius of gyration: 25.39 Å; chains: 1; bounding box: 58×58×81 Å

Secondary structure (DSSP, 8-state):
--PPPP---------------PPP-----GGGEEEEEETTTEEEEEEE--TT---EE-B-S---TTS-SPPPBPEESS--HHHHS---EETTEEPPGGG---BSEE---EEETTTEEEEEEEEESSEE-S-GGG-

pLDDT: mean 84.34, std 15.8, range [44.28, 98.5]

Foldseek 3Di:
DDDDDDDDDDDDDDPPPPDPPDPFPPDFDPLQWDWDDDPPAFIKIKGQDGPPDQKDFAWDPDQDPVNPDDIWFKFDPDDDCQQLVAWDADPNDTDDSVVVGSTQMHRDWDQDPSRRITRIGTDHPDIDTDDPVVD